Protein AF-A0A1G0GP10-F1 (afdb_monomer)

Solvent-accessible surface area (backbone atoms only — not comparable to full-atom values): 5083 Å² total; per-residue (Å²): 110,74,67,62,52,49,51,51,51,50,51,52,51,53,51,46,52,60,50,56,73,66,62,56,55,84,89,34,72,64,37,52,46,48,54,47,50,53,53,37,50,54,46,51,72,73,41,89,48,34,66,50,37,35,57,40,27,51,58,48,39,50,49,40,66,78,74,42,60,77,89,37,73,66,29,52,54,49,48,54,53,33,51,53,38,46,52,61,25,71,80,94

Mean predicted aligned error: 2.83 Å

Structure (mmCIF, N/CA/C/O backbone):
data_AF-A0A1G0GP10-F1
#
_entry.id   AF-A0A1G0GP10-F1
#
loop_
_atom_site.group_PDB
_atom_site.id
_atom_site.type_symbol
_atom_site.label_atom_id
_atom_site.label_alt_id
_atom_site.label_comp_id
_atom_site.label_asym_id
_atom_site.label_entity_id
_atom_site.label_seq_id
_atom_site.pdbx_PDB_ins_code
_atom_site.Cartn_x
_atom_site.Cartn_y
_atom_site.Cartn_z
_atom_site.occupancy
_atom_site.B_iso_or_equiv
_atom_site.auth_seq_id
_atom_site.auth_comp_id
_atom_site.auth_asym_id
_atom_site.auth_atom_id
_atom_site.pdbx_PDB_model_num
ATOM 1 N N . MET A 1 1 ? -16.433 2.410 10.805 1.00 60.53 1 MET A N 1
ATOM 2 C CA . MET A 1 1 ? -14.975 2.651 10.703 1.00 60.53 1 MET A CA 1
ATOM 3 C C . MET A 1 1 ? -14.076 1.502 11.202 1.00 60.53 1 MET A C 1
ATOM 5 O O . MET A 1 1 ? -13.237 1.098 10.407 1.00 60.53 1 MET A O 1
ATOM 9 N N . PRO A 1 2 ? -14.189 0.928 12.425 1.00 79.50 2 PRO A N 1
ATOM 10 C CA . PRO A 1 2 ? -13.174 -0.022 12.927 1.00 79.50 2 PRO A CA 1
ATOM 11 C C . PRO A 1 2 ? -12.974 -1.285 12.068 1.00 79.50 2 PRO A C 1
ATOM 13 O O . PRO A 1 2 ? -11.840 -1.665 11.796 1.00 79.50 2 PRO A O 1
ATOM 16 N N . ILE A 1 3 ? -14.064 -1.897 11.588 1.00 89.62 3 ILE A N 1
ATOM 17 C CA . ILE A 1 3 ? -14.013 -3.136 10.789 1.00 89.62 3 ILE A CA 1
ATOM 18 C C . ILE A 1 3 ? -13.381 -2.889 9.412 1.00 89.62 3 ILE A C 1
ATOM 20 O O . ILE A 1 3 ? -12.473 -3.611 9.013 1.00 89.62 3 ILE A O 1
ATOM 24 N N . GLU A 1 4 ? -13.819 -1.853 8.697 1.00 91.06 4 GLU A N 1
ATOM 25 C CA . GLU A 1 4 ? -13.300 -1.543 7.357 1.00 91.06 4 GLU A CA 1
ATOM 26 C C . GLU A 1 4 ? -11.834 -1.090 7.412 1.00 91.06 4 GLU A C 1
ATOM 28 O O . GLU A 1 4 ? -11.021 -1.503 6.586 1.00 91.06 4 GLU A O 1
ATOM 33 N N . LYS A 1 5 ? -11.460 -0.310 8.439 1.00 93.75 5 LYS A N 1
ATOM 34 C CA . LYS A 1 5 ? -10.063 0.052 8.714 1.00 93.75 5 LYS A CA 1
ATOM 35 C C . LYS A 1 5 ? -9.210 -1.199 8.948 1.00 93.75 5 LYS A C 1
ATOM 37 O O . LYS A 1 5 ? -8.120 -1.301 8.391 1.00 93.75 5 LYS A O 1
ATOM 42 N N . GLN A 1 6 ? -9.706 -2.164 9.725 1.00 95.94 6 GLN A N 1
ATOM 43 C CA . GLN A 1 6 ? -8.995 -3.422 9.955 1.00 95.94 6 GLN A CA 1
ATOM 44 C C . GLN A 1 6 ? -8.853 -4.248 8.669 1.00 95.94 6 GLN A C 1
ATOM 46 O O . GLN A 1 6 ? -7.794 -4.818 8.421 1.00 95.94 6 GLN A O 1
ATOM 51 N N . GLN A 1 7 ? -9.884 -4.287 7.820 1.00 95.62 7 GLN A N 1
ATOM 52 C CA . GLN A 1 7 ? -9.809 -4.953 6.516 1.00 95.62 7 GLN A CA 1
ATOM 53 C C . GLN A 1 7 ? -8.741 -4.323 5.617 1.00 95.62 7 GLN A C 1
ATOM 55 O O . GLN A 1 7 ? -7.956 -5.048 5.007 1.00 95.62 7 GLN A O 1
ATOM 60 N N . LEU A 1 8 ? -8.672 -2.991 5.569 1.00 96.62 8 LEU A N 1
ATOM 61 C CA . LEU A 1 8 ? -7.63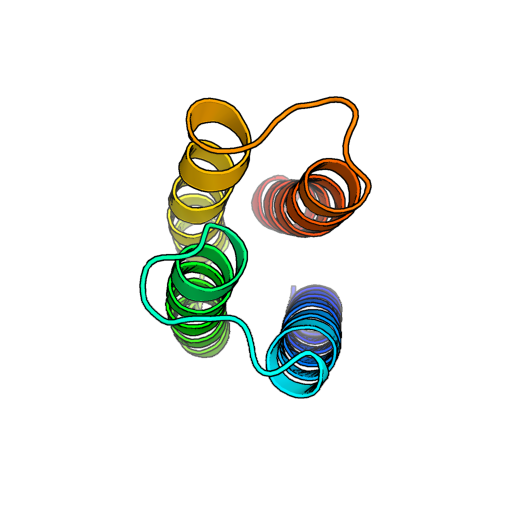7 -2.271 4.830 1.00 96.62 8 LEU A CA 1
ATOM 62 C C . LEU A 1 8 ? -6.234 -2.590 5.366 1.00 96.62 8 LEU A C 1
ATOM 64 O O . LEU A 1 8 ? -5.346 -2.914 4.581 1.00 96.62 8 LEU A O 1
ATOM 68 N N . ILE A 1 9 ? -6.045 -2.564 6.689 1.00 97.94 9 ILE A N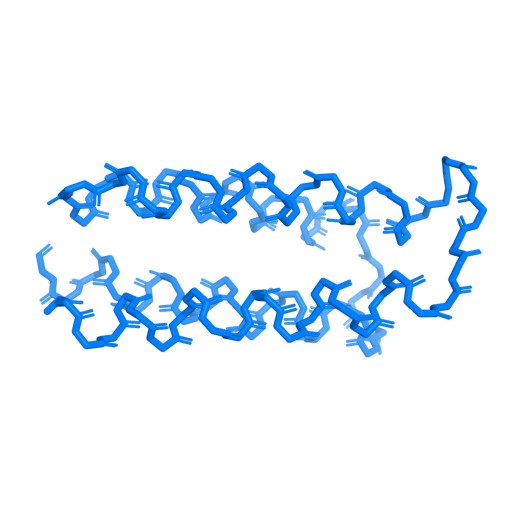 1
ATOM 69 C CA . ILE A 1 9 ? -4.779 -2.944 7.336 1.00 97.94 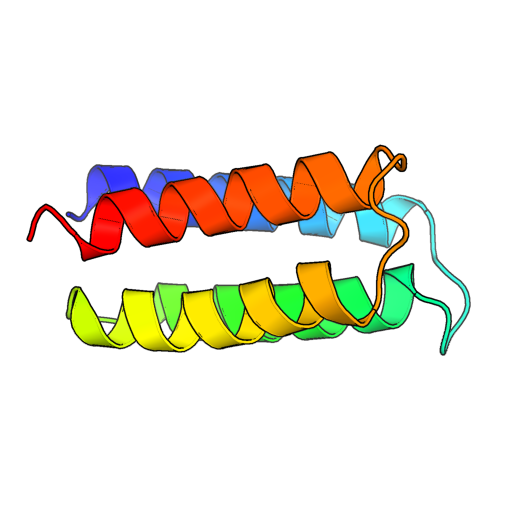9 ILE A CA 1
ATOM 70 C C . ILE A 1 9 ? -4.353 -4.354 6.909 1.00 97.94 9 ILE A C 1
ATOM 72 O O . ILE A 1 9 ? -3.210 -4.546 6.490 1.00 97.94 9 ILE A O 1
ATOM 76 N N . ASN A 1 10 ? -5.276 -5.318 6.939 1.00 97.94 10 ASN A N 1
ATOM 77 C CA . ASN A 1 10 ? -4.987 -6.696 6.547 1.00 97.94 10 ASN A CA 1
ATOM 78 C C . ASN A 1 10 ? -4.574 -6.794 5.068 1.00 97.94 10 ASN A C 1
ATOM 80 O O . ASN A 1 10 ? -3.630 -7.509 4.743 1.00 97.94 10 ASN A O 1
ATOM 84 N N . GLN A 1 11 ? -5.236 -6.061 4.164 1.00 98.06 11 GLN A N 1
ATOM 85 C CA . GLN A 1 11 ? -4.865 -6.058 2.743 1.00 98.06 11 GLN A CA 1
ATOM 86 C C . GLN A 1 11 ? -3.476 -5.456 2.500 1.00 98.06 11 GLN A C 1
ATOM 88 O O . GLN A 1 11 ? -2.699 -6.009 1.720 1.00 98.06 11 GLN A O 1
ATOM 93 N N . VAL A 1 12 ? -3.133 -4.369 3.198 1.00 98.38 12 VAL A N 1
ATOM 94 C CA . VAL A 1 12 ? -1.794 -3.761 3.124 1.00 98.38 12 VAL A CA 1
ATOM 95 C C . VAL A 1 12 ? -0.727 -4.734 3.629 1.00 98.38 12 VAL A C 1
ATOM 97 O O . VAL A 1 12 ? 0.320 -4.869 2.998 1.00 98.38 12 VAL A O 1
ATOM 100 N N . GLN A 1 13 ? -0.991 -5.445 4.729 1.00 98.50 13 GLN A N 1
ATOM 101 C CA . GLN A 1 13 ? -0.080 -6.460 5.266 1.00 98.50 13 GLN A CA 1
ATOM 102 C C . GLN A 1 13 ? 0.131 -7.619 4.287 1.00 98.50 13 GLN A C 1
ATOM 104 O O . GLN A 1 13 ? 1.274 -7.989 4.034 1.00 98.50 13 GLN A O 1
ATOM 109 N N . ILE A 1 14 ? -0.942 -8.150 3.692 1.00 98.19 14 ILE A N 1
ATOM 110 C CA . ILE A 1 14 ? -0.847 -9.219 2.685 1.00 98.19 14 ILE A CA 1
ATOM 111 C C . ILE A 1 14 ? 0.026 -8.767 1.511 1.00 98.19 14 ILE A C 1
ATOM 113 O O . ILE A 1 14 ? 0.952 -9.480 1.127 1.00 98.19 14 ILE A O 1
ATOM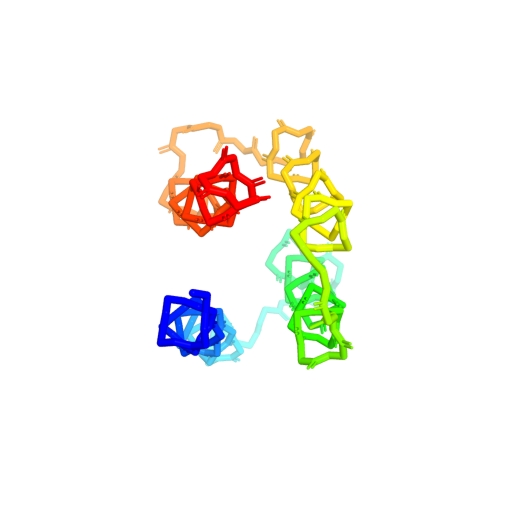 117 N N . PHE A 1 15 ? -0.208 -7.562 0.989 1.00 98.00 15 PHE A N 1
ATOM 118 C CA . PHE A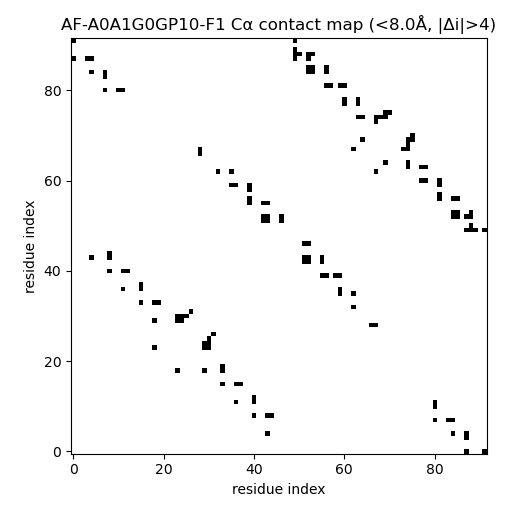 1 15 ? 0.558 -7.057 -0.147 1.00 98.00 15 PHE A CA 1
ATOM 119 C C . PHE A 1 15 ? 2.035 -6.810 0.199 1.00 98.00 15 PHE A C 1
ATOM 121 O O . PHE A 1 15 ? 2.923 -7.134 -0.587 1.00 98.00 15 PHE A O 1
ATOM 128 N N . LEU A 1 16 ? 2.321 -6.303 1.403 1.00 98.12 16 LEU A N 1
ATOM 129 C CA . LEU A 1 16 ? 3.691 -6.172 1.907 1.00 98.12 16 LEU A CA 1
ATOM 130 C C . LEU A 1 16 ? 4.414 -7.521 1.956 1.00 98.12 16 LEU A C 1
ATOM 132 O O . LEU A 1 16 ? 5.564 -7.605 1.529 1.00 98.12 16 LEU A O 1
ATOM 136 N N . GLU A 1 17 ? 3.759 -8.565 2.460 1.00 97.94 17 GLU A N 1
ATOM 137 C CA . GLU A 1 17 ? 4.345 -9.906 2.529 1.00 97.94 17 GLU A CA 1
ATOM 138 C C . GLU A 1 17 ? 4.586 -10.500 1.135 1.00 97.94 17 GLU A C 1
ATOM 140 O O . GLU A 1 17 ? 5.639 -11.089 0.888 1.00 97.94 17 GLU A O 1
ATOM 145 N N . GLU A 1 18 ? 3.661 -10.305 0.193 1.00 97.44 18 GLU A N 1
ATOM 146 C CA . GLU A 1 18 ? 3.838 -10.709 -1.208 1.00 97.44 18 GLU A CA 1
ATOM 147 C C . GLU A 1 18 ? 5.050 -10.029 -1.859 1.00 97.44 18 GLU A C 1
ATOM 149 O O . GLU A 1 18 ? 5.828 -10.692 -2.549 1.00 97.44 18 GLU A O 1
ATOM 154 N N . LEU A 1 19 ? 5.244 -8.728 -1.625 1.00 96.94 19 LEU A N 1
ATOM 155 C CA . LEU A 1 19 ? 6.377 -7.978 -2.173 1.00 96.94 19 LEU A CA 1
ATOM 156 C C . LEU A 1 19 ? 7.700 -8.380 -1.522 1.00 96.94 19 LEU A C 1
ATOM 158 O O . LEU A 1 19 ? 8.677 -8.623 -2.227 1.00 96.94 19 LEU A O 1
ATOM 162 N N . LYS A 1 20 ? 7.741 -8.510 -0.192 1.00 96.00 20 LYS A N 1
ATOM 163 C CA . LYS A 1 20 ? 8.958 -8.908 0.537 1.00 96.00 20 LYS A CA 1
ATOM 164 C C . LYS A 1 20 ? 9.442 -10.301 0.142 1.00 96.00 20 LYS A C 1
ATOM 166 O O . LYS A 1 20 ? 10.647 -10.506 0.034 1.00 96.00 20 LYS A O 1
ATOM 171 N N . LYS A 1 21 ? 8.530 -11.241 -0.134 1.00 97.06 21 LYS A N 1
ATOM 172 C CA . LYS A 1 21 ? 8.873 -12.597 -0.606 1.00 97.06 21 LYS A CA 1
ATOM 173 C C . LYS A 1 21 ? 9.625 -12.610 -1.933 1.00 97.06 21 LYS A C 1
ATOM 175 O O . LYS A 1 21 ? 10.375 -13.546 -2.184 1.00 97.06 21 LYS A O 1
ATOM 180 N N . LYS A 1 22 ? 9.444 -11.585 -2.770 1.00 94.75 22 LYS A N 1
ATOM 181 C CA . LYS A 1 22 ? 10.190 -11.438 -4.026 1.00 94.75 22 LYS A CA 1
ATOM 182 C C . LYS A 1 22 ? 11.626 -10.955 -3.813 1.00 94.75 22 LYS A C 1
ATOM 184 O O . LYS A 1 22 ? 12.382 -10.947 -4.773 1.00 94.75 22 LYS A O 1
ATOM 189 N N . ASN A 1 23 ? 11.983 -10.567 -2.583 1.00 94.19 23 ASN A N 1
ATOM 190 C CA . ASN A 1 23 ? 13.283 -10.012 -2.212 1.00 94.19 23 ASN A CA 1
ATOM 191 C C . ASN A 1 23 ? 13.776 -8.958 -3.223 1.00 94.19 23 ASN A C 1
ATOM 193 O O . ASN A 1 23 ? 14.808 -9.161 -3.865 1.00 94.19 23 ASN A O 1
ATOM 197 N N . PRO A 1 24 ? 13.002 -7.875 -3.432 1.00 95.75 24 PRO A N 1
ATOM 198 C CA . PRO A 1 24 ? 13.292 -6.922 -4.488 1.00 95.75 24 PRO A CA 1
ATOM 199 C C . PRO A 1 24 ? 14.635 -6.235 -4.253 1.00 95.75 24 PRO A C 1
ATOM 201 O O . PRO A 1 24 ? 15.005 -5.932 -3.114 1.00 95.75 24 PRO A O 1
ATOM 204 N N . GLU A 1 25 ? 15.342 -5.955 -5.346 1.00 97.12 25 GLU A N 1
ATOM 205 C CA . GLU A 1 25 ? 16.607 -5.231 -5.296 1.00 97.12 25 GLU A CA 1
ATOM 206 C C . GLU A 1 25 ? 16.413 -3.864 -4.640 1.00 97.12 25 GLU A C 1
ATOM 208 O O . GLU A 1 25 ? 15.385 -3.201 -4.810 1.00 97.12 25 GLU A O 1
ATOM 213 N N . LYS A 1 26 ? 17.409 -3.432 -3.867 1.00 96.38 26 LYS A N 1
ATOM 214 C CA . LYS A 1 26 ? 17.394 -2.104 -3.258 1.00 96.38 26 LYS A CA 1
ATOM 215 C C . LYS A 1 26 ? 17.244 -1.046 -4.358 1.00 96.38 26 LYS A C 1
ATOM 217 O O . LYS A 1 26 ? 17.845 -1.181 -5.412 1.00 96.38 26 LYS A O 1
ATOM 222 N N . GLU A 1 27 ? 16.448 -0.010 -4.089 1.00 95.56 27 GLU A N 1
ATOM 223 C CA . GLU A 1 27 ? 16.158 1.086 -5.037 1.00 95.56 27 GLU A CA 1
ATOM 224 C C . GLU A 1 27 ? 15.348 0.673 -6.285 1.00 95.56 27 GLU A C 1
ATOM 226 O O . GLU A 1 27 ? 15.068 1.510 -7.139 1.00 95.56 27 GLU A O 1
ATOM 231 N N . SER A 1 28 ? 14.860 -0.570 -6.364 1.00 96.88 28 SER A N 1
ATOM 232 C CA . SER A 1 28 ? 13.801 -0.935 -7.316 1.00 96.88 28 SER A CA 1
ATOM 233 C C . SER A 1 28 ? 12.461 -0.273 -6.971 1.00 96.88 28 SER A C 1
ATOM 235 O O . SER A 1 28 ? 12.221 0.163 -5.836 1.00 96.88 28 SER A O 1
ATOM 237 N N . LEU A 1 29 ? 11.540 -0.250 -7.940 1.00 96.38 29 LEU A N 1
ATOM 238 C CA . LEU A 1 29 ? 10.175 0.237 -7.737 1.00 96.38 29 LEU A CA 1
ATOM 239 C C . LEU A 1 29 ? 9.476 -0.506 -6.588 1.00 96.38 29 LEU A C 1
ATOM 241 O O . LEU A 1 29 ? 8.865 0.124 -5.724 1.00 96.38 29 LEU A O 1
ATOM 245 N N . GLU A 1 30 ? 9.602 -1.832 -6.533 1.00 97.06 30 GLU A N 1
ATOM 246 C CA . GLU A 1 30 ? 9.050 -2.669 -5.469 1.00 97.06 30 GLU A CA 1
ATOM 247 C C . GLU A 1 30 ? 9.662 -2.344 -4.104 1.00 97.06 30 GLU A C 1
ATOM 249 O O . GLU A 1 30 ? 8.943 -2.323 -3.103 1.00 97.06 30 GLU A O 1
ATOM 254 N N . TRP A 1 31 ? 10.960 -2.040 -4.043 1.00 97.81 31 TRP A N 1
ATOM 255 C CA . TRP A 1 31 ? 11.611 -1.616 -2.803 1.00 97.81 31 TRP A CA 1
ATOM 256 C C . TRP A 1 31 ? 11.048 -0.283 -2.294 1.00 97.81 31 TRP A C 1
ATOM 258 O O . TRP A 1 31 ? 10.693 -0.156 -1.116 1.00 97.81 31 TRP A O 1
ATOM 268 N N . TYR A 1 32 ? 10.885 0.704 -3.179 1.00 97.75 32 TYR A N 1
ATOM 269 C CA . TYR A 1 32 ? 10.235 1.969 -2.827 1.00 97.75 32 TYR A CA 1
ATOM 270 C C . TYR A 1 32 ? 8.765 1.780 -2.448 1.00 97.75 32 TYR A C 1
ATOM 272 O O . TYR A 1 32 ? 8.287 2.415 -1.503 1.00 97.75 32 TYR A O 1
ATOM 280 N N . LEU A 1 33 ? 8.049 0.884 -3.127 1.00 97.69 33 LEU A N 1
ATOM 281 C CA . LEU A 1 33 ? 6.667 0.559 -2.796 1.00 97.69 33 LEU A CA 1
ATOM 282 C C . LEU A 1 33 ? 6.552 -0.064 -1.404 1.00 97.69 33 LEU A C 1
ATOM 284 O O . LEU A 1 33 ? 5.717 0.379 -0.620 1.00 97.69 33 LEU A O 1
ATOM 288 N N . ILE A 1 34 ? 7.413 -1.023 -1.051 1.00 98.31 34 ILE A N 1
ATOM 289 C CA . ILE A 1 34 ? 7.462 -1.600 0.302 1.00 98.31 34 ILE A CA 1
ATOM 290 C C . ILE A 1 34 ? 7.628 -0.490 1.346 1.00 98.31 34 ILE A C 1
ATOM 292 O O . ILE A 1 34 ? 6.916 -0.468 2.352 1.00 98.31 34 ILE A O 1
ATOM 296 N N . ASN A 1 35 ? 8.519 0.473 1.105 1.00 98.12 35 ASN A N 1
ATOM 297 C CA . ASN A 1 35 ? 8.727 1.594 2.022 1.00 98.12 35 ASN A CA 1
ATOM 298 C C . ASN A 1 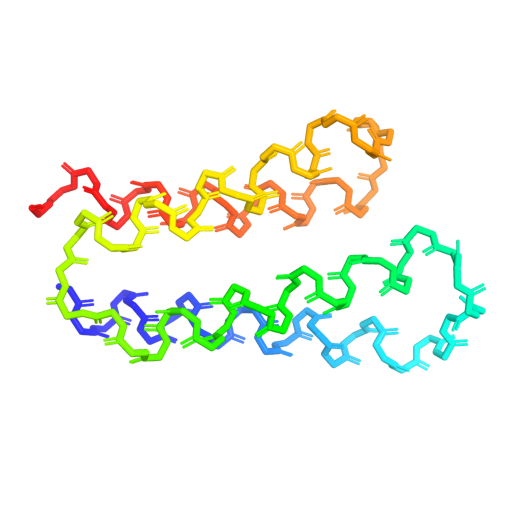35 ? 7.487 2.489 2.155 1.00 98.12 35 ASN A C 1
ATOM 300 O O . ASN A 1 35 ? 7.132 2.884 3.269 1.00 98.12 35 ASN A O 1
ATOM 304 N N . ASN A 1 36 ? 6.807 2.797 1.049 1.00 98.38 36 ASN A N 1
ATOM 305 C CA . ASN A 1 36 ? 5.571 3.582 1.071 1.00 98.38 36 ASN A CA 1
ATOM 306 C C . ASN A 1 36 ? 4.419 2.831 1.753 1.00 98.38 36 ASN A C 1
ATOM 308 O O . ASN A 1 36 ? 3.711 3.421 2.568 1.00 98.38 36 ASN A O 1
ATOM 312 N N . LEU A 1 37 ? 4.279 1.526 1.515 1.00 98.44 37 LEU A N 1
ATOM 313 C CA . LEU A 1 37 ? 3.282 0.679 2.173 1.00 98.44 37 LEU A CA 1
ATOM 314 C C . LEU A 1 37 ? 3.544 0.534 3.677 1.00 98.44 37 LEU A C 1
ATOM 316 O O . LEU A 1 37 ? 2.597 0.584 4.454 1.00 98.44 37 LEU A O 1
ATOM 320 N N . ASN A 1 38 ? 4.800 0.422 4.120 1.00 98.50 38 ASN A N 1
ATOM 321 C CA . ASN A 1 38 ? 5.136 0.395 5.551 1.00 98.50 38 ASN A CA 1
ATOM 322 C C . ASN A 1 38 ? 4.769 1.717 6.250 1.00 98.50 38 ASN A C 1
ATOM 324 O O . ASN A 1 38 ? 4.215 1.710 7.355 1.00 98.50 38 ASN A O 1
ATOM 328 N N . LYS A 1 39 ? 5.045 2.859 5.601 1.00 98.44 39 LYS A N 1
ATOM 329 C CA . LYS A 1 39 ? 4.638 4.184 6.102 1.00 98.44 39 LYS A CA 1
ATOM 330 C C . LYS A 1 39 ? 3.117 4.287 6.172 1.00 98.44 39 LYS A C 1
ATOM 332 O O . LYS A 1 39 ? 2.583 4.688 7.203 1.00 98.44 39 LYS A O 1
ATOM 337 N N . TYR A 1 40 ? 2.434 3.867 5.110 1.00 98.50 40 TYR A N 1
ATOM 338 C CA . TYR A 1 40 ? 0.979 3.855 5.042 1.00 98.50 40 TYR A CA 1
ATOM 339 C C . TYR A 1 40 ? 0.360 2.968 6.128 1.00 98.50 40 TYR A C 1
ATOM 341 O O . TYR A 1 40 ? -0.508 3.431 6.859 1.00 98.50 40 TYR A O 1
ATOM 349 N N . LEU A 1 41 ? 0.859 1.743 6.314 1.00 98.50 41 LEU A N 1
ATOM 350 C CA . LEU A 1 41 ? 0.415 0.821 7.361 1.00 98.50 41 LEU A CA 1
ATOM 351 C C . LEU A 1 41 ? 0.560 1.435 8.757 1.00 98.50 41 LEU A C 1
ATOM 353 O O . LEU A 1 41 ? -0.380 1.395 9.548 1.00 98.50 41 LEU A O 1
ATOM 357 N N . THR A 1 42 ? 1.713 2.044 9.041 1.00 98.38 42 THR A N 1
ATOM 358 C CA . THR A 1 42 ? 1.947 2.744 10.311 1.00 98.38 42 THR A CA 1
ATOM 359 C C . THR A 1 42 ? 0.925 3.860 10.515 1.00 98.38 42 THR A C 1
ATOM 361 O O . THR A 1 42 ? 0.298 3.926 11.570 1.00 98.38 42 THR A O 1
ATOM 364 N N . SER A 1 43 ? 0.709 4.702 9.497 1.00 97.62 43 SER A N 1
ATOM 365 C CA . SER A 1 43 ? -0.286 5.777 9.542 1.00 97.62 43 SER A CA 1
ATOM 366 C C . SER A 1 43 ? -1.708 5.252 9.741 1.00 97.62 43 SER A C 1
ATOM 368 O O . SER A 1 43 ? -2.454 5.820 10.533 1.00 97.62 43 SER A O 1
ATOM 370 N N . LEU A 1 44 ? -2.079 4.153 9.080 1.00 96.88 44 LEU A N 1
ATOM 371 C CA . LEU A 1 44 ? -3.379 3.522 9.277 1.00 96.88 44 LEU A CA 1
ATOM 372 C C . LEU A 1 44 ? -3.541 3.048 10.715 1.00 96.88 44 LEU A C 1
ATOM 374 O O . LEU A 1 44 ? -4.558 3.354 11.319 1.00 96.88 44 LEU A O 1
ATOM 378 N N . ILE A 1 45 ? -2.565 2.350 11.296 1.00 96.56 45 ILE A N 1
ATOM 379 C CA . ILE A 1 45 ? -2.664 1.846 12.674 1.00 96.56 45 ILE A CA 1
ATOM 380 C C . ILE A 1 45 ? -2.966 2.991 13.652 1.00 96.56 45 ILE A C 1
ATOM 382 O O . ILE A 1 45 ? -3.920 2.880 14.424 1.00 96.56 45 ILE A O 1
ATOM 386 N N . ILE A 1 46 ? -2.240 4.108 13.551 1.00 96.25 46 ILE A N 1
ATOM 387 C CA . ILE A 1 46 ? -2.375 5.249 14.473 1.00 96.25 46 ILE A CA 1
ATOM 388 C C . ILE A 1 46 ? -3.582 6.157 14.195 1.00 96.25 46 ILE A C 1
ATOM 390 O O . ILE A 1 46 ? -4.004 6.872 15.098 1.00 96.25 46 ILE A O 1
ATOM 394 N N . ALA A 1 47 ? -4.125 6.161 12.973 1.00 94.94 47 ALA A N 1
ATOM 395 C CA . ALA A 1 47 ? -5.195 7.079 12.587 1.00 94.94 47 ALA A CA 1
ATOM 396 C C . ALA A 1 47 ? -6.474 6.838 13.402 1.00 94.94 47 ALA A C 1
ATOM 398 O O . ALA A 1 47 ? -6.996 5.720 13.437 1.00 94.94 47 ALA A O 1
ATOM 399 N N . ASN A 1 48 ? -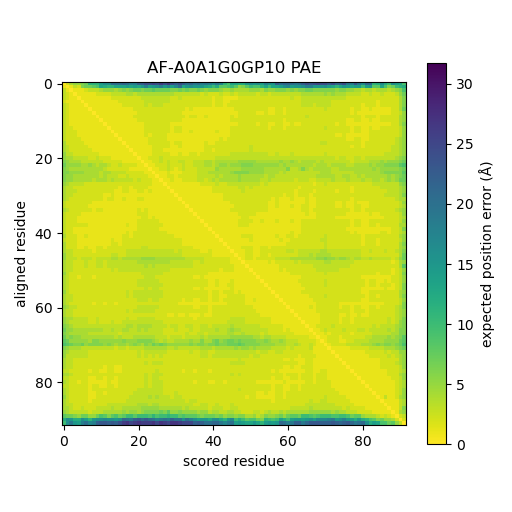7.022 7.887 14.005 1.00 92.88 48 ASN A N 1
ATOM 400 C CA . ASN A 1 48 ? -8.259 7.841 14.790 1.00 92.88 48 ASN A CA 1
ATOM 401 C C . ASN A 1 48 ? -9.435 8.513 14.072 1.00 92.88 48 ASN A C 1
ATOM 403 O O . ASN A 1 48 ? -10.582 8.368 14.494 1.00 92.88 48 ASN A O 1
ATOM 407 N N . THR A 1 49 ? -9.164 9.218 12.975 1.00 92.50 49 THR A N 1
ATOM 408 C CA . THR A 1 49 ? -10.155 9.960 12.193 1.00 92.50 49 THR A CA 1
ATOM 409 C C . THR A 1 49 ? -10.123 9.575 10.714 1.00 92.50 49 THR A C 1
ATOM 411 O O . THR A 1 49 ? -9.102 9.128 10.181 1.00 92.50 49 THR A O 1
ATOM 414 N N . SER A 1 50 ? -11.239 9.794 10.015 1.00 93.00 50 SER A N 1
ATOM 415 C CA . SER A 1 50 ? -11.331 9.614 8.561 1.00 93.00 50 SER A CA 1
ATOM 416 C C . SER A 1 50 ? -10.377 10.540 7.802 1.00 93.00 50 SER A C 1
ATOM 418 O O . SER A 1 50 ? -9.788 10.130 6.800 1.00 93.00 50 SER A O 1
ATOM 420 N N . GLN A 1 51 ? -10.150 11.752 8.315 1.00 94.44 51 GLN A N 1
ATOM 421 C CA . GLN A 1 51 ? -9.219 12.715 7.731 1.00 94.44 51 GLN A CA 1
ATOM 422 C C . GLN A 1 51 ? -7.760 12.234 7.789 1.00 94.44 51 GLN A C 1
ATOM 424 O O . GLN A 1 51 ? -7.031 12.383 6.810 1.00 94.44 51 GLN A O 1
ATOM 429 N N . GLU A 1 52 ? -7.319 11.615 8.885 1.00 95.56 52 GLU A N 1
ATOM 430 C CA . GLU A 1 52 ? -5.967 11.037 8.967 1.00 95.56 52 GLU A CA 1
ATOM 431 C C . GLU A 1 52 ? -5.788 9.869 7.989 1.00 95.56 52 GLU A C 1
ATOM 433 O O . GLU A 1 52 ? -4.749 9.768 7.331 1.00 95.56 52 GLU A O 1
ATOM 438 N N . ILE A 1 53 ? -6.820 9.029 7.834 1.00 95.69 53 ILE A N 1
ATOM 439 C CA . ILE A 1 53 ? -6.834 7.958 6.826 1.00 95.69 53 ILE A CA 1
ATOM 440 C C . ILE A 1 53 ? -6.726 8.561 5.422 1.00 95.69 53 ILE A C 1
ATOM 442 O O . ILE A 1 53 ? -5.912 8.093 4.626 1.00 95.69 53 ILE A O 1
ATOM 446 N N . LYS A 1 54 ? -7.484 9.625 5.125 1.00 96.06 54 LYS A N 1
ATOM 447 C CA . LYS A 1 54 ? -7.431 10.332 3.838 1.00 96.06 54 LYS A CA 1
ATOM 448 C C . LYS A 1 54 ? -6.023 10.836 3.525 1.00 96.06 54 LYS A C 1
ATOM 450 O O . LYS A 1 54 ? -5.501 10.534 2.458 1.00 96.06 54 LYS A O 1
ATOM 455 N N . ILE A 1 55 ? -5.386 11.530 4.470 1.00 96.06 55 ILE A N 1
ATOM 456 C CA . ILE A 1 55 ? -4.028 12.078 4.306 1.00 96.06 55 ILE A CA 1
ATOM 457 C C . ILE A 1 55 ? -3.007 10.958 4.066 1.00 96.06 55 ILE A C 1
ATOM 459 O O . ILE A 1 55 ? -2.137 11.074 3.200 1.00 96.06 55 ILE A O 1
ATOM 463 N N . ALA A 1 56 ? -3.091 9.863 4.827 1.00 96.75 56 ALA A N 1
ATOM 464 C CA . ALA A 1 56 ? -2.220 8.707 4.627 1.00 96.75 56 ALA A CA 1
ATOM 465 C C . ALA A 1 56 ? -2.418 8.100 3.229 1.00 96.75 56 ALA A C 1
ATOM 467 O O . ALA A 1 56 ? -1.454 7.735 2.554 1.00 96.75 56 ALA A O 1
ATOM 468 N N . ASN A 1 57 ? -3.671 8.030 2.789 1.00 96.81 57 ASN A N 1
ATOM 469 C CA . ASN A 1 57 ? -4.057 7.437 1.523 1.00 96.81 57 ASN A CA 1
ATOM 470 C C . ASN A 1 57 ? -3.634 8.272 0.311 1.00 96.81 57 ASN A C 1
ATOM 472 O O . ASN A 1 57 ? -3.178 7.710 -0.678 1.00 96.81 57 ASN A O 1
ATOM 476 N N . GLU A 1 58 ? -3.735 9.599 0.395 1.00 96.25 58 GLU A N 1
ATOM 477 C CA . GLU A 1 58 ? -3.261 10.523 -0.644 1.00 96.25 58 GLU A CA 1
ATOM 478 C C . GLU A 1 58 ? -1.758 10.358 -0.894 1.00 96.25 58 GLU A C 1
ATOM 480 O O . GLU A 1 58 ? -1.331 10.305 -2.044 1.00 96.25 58 GLU A O 1
ATOM 485 N N . LYS A 1 59 ? -0.954 10.183 0.163 1.00 96.25 59 LYS A N 1
ATOM 486 C CA . LYS A 1 59 ? 0.496 9.956 0.033 1.00 96.25 59 LYS A CA 1
ATOM 487 C C . LYS A 1 59 ? 0.827 8.671 -0.724 1.00 96.25 59 LYS A C 1
ATOM 489 O O . LYS A 1 59 ? 1.679 8.697 -1.608 1.00 96.25 59 LYS A O 1
ATOM 494 N N . LEU A 1 60 ? 0.162 7.560 -0.394 1.00 97.94 60 LEU A N 1
ATOM 495 C CA . LEU A 1 60 ? 0.347 6.304 -1.128 1.00 97.94 60 LEU A CA 1
ATOM 496 C C . LEU A 1 60 ? -0.191 6.420 -2.563 1.00 97.94 60 LEU A C 1
ATOM 498 O O . LEU A 1 60 ? 0.460 5.958 -3.493 1.00 97.94 60 LEU A O 1
ATOM 502 N N . GLY A 1 61 ? -1.345 7.066 -2.740 1.00 96.88 61 GLY A N 1
ATOM 503 C CA . GLY A 1 61 ? -1.977 7.288 -4.041 1.00 96.88 61 GLY A CA 1
ATOM 504 C C . GLY A 1 61 ? -1.092 8.059 -5.014 1.00 96.88 61 GLY A C 1
ATOM 505 O O . GLY A 1 61 ? -0.921 7.603 -6.140 1.00 96.88 61 GLY A O 1
ATOM 506 N N . MET A 1 62 ? -0.477 9.161 -4.569 1.00 96.44 62 MET A N 1
ATOM 507 C CA . MET A 1 62 ? 0.487 9.918 -5.380 1.00 96.44 62 MET A CA 1
ATOM 508 C C . MET A 1 62 ? 1.647 9.029 -5.831 1.00 96.44 62 MET A C 1
ATOM 510 O O . MET A 1 62 ? 1.956 8.987 -7.012 1.00 96.44 62 MET A O 1
ATOM 514 N N . PHE A 1 63 ? 2.221 8.223 -4.931 1.00 96.31 63 PHE A N 1
ATOM 515 C CA . PHE A 1 63 ? 3.277 7.286 -5.321 1.00 96.31 63 PHE A CA 1
ATOM 516 C C . PHE A 1 63 ? 2.804 6.262 -6.368 1.00 96.31 63 PHE A C 1
ATOM 518 O O . PHE A 1 63 ? 3.521 6.017 -7.335 1.00 96.31 63 PHE A O 1
ATOM 525 N N . CYS A 1 64 ? 1.610 5.673 -6.210 1.00 95.50 64 CYS A N 1
ATOM 526 C CA . CYS A 1 64 ? 1.090 4.733 -7.208 1.00 95.50 64 CYS A CA 1
ATOM 527 C C . CYS A 1 64 ? 0.942 5.411 -8.586 1.00 95.50 64 CYS A C 1
ATOM 529 O O . CYS A 1 64 ? 1.299 4.812 -9.592 1.00 95.50 64 CYS A O 1
ATOM 531 N N . ILE A 1 65 ? 0.406 6.636 -8.636 1.00 95.56 65 ILE A N 1
ATOM 532 C CA . ILE A 1 65 ? 0.087 7.349 -9.885 1.00 95.56 65 ILE A CA 1
ATOM 533 C C . ILE A 1 65 ? 1.342 7.882 -10.576 1.00 95.56 65 ILE A C 1
ATOM 535 O O . ILE A 1 65 ? 1.475 7.730 -11.790 1.00 95.56 65 ILE A O 1
ATOM 539 N N . ASP A 1 66 ? 2.251 8.478 -9.807 1.00 95.38 66 ASP A N 1
ATOM 540 C CA . ASP A 1 66 ? 3.384 9.228 -10.347 1.00 95.38 66 ASP A CA 1
ATOM 541 C C . ASP A 1 66 ? 4.597 8.336 -10.644 1.00 95.38 66 ASP A C 1
ATOM 543 O O . ASP A 1 66 ? 5.452 8.710 -11.443 1.00 95.38 66 ASP A O 1
ATOM 547 N N . CYS A 1 67 ? 4.718 7.179 -9.980 1.00 94.88 67 CYS A N 1
ATOM 548 C CA . CYS A 1 67 ? 5.932 6.354 -10.035 1.00 94.88 67 CYS A CA 1
ATOM 549 C C . CYS A 1 67 ? 5.754 4.980 -10.694 1.00 94.88 67 CYS A C 1
ATOM 551 O O . CYS A 1 67 ? 6.756 4.300 -10.912 1.00 94.88 67 CYS A O 1
ATOM 553 N N . MET A 1 68 ? 4.528 4.533 -10.982 1.00 95.56 68 MET A N 1
ATOM 554 C CA . MET A 1 68 ? 4.283 3.202 -11.555 1.00 95.56 68 MET A CA 1
ATOM 555 C C . MET A 1 68 ? 3.721 3.279 -12.971 1.00 95.56 68 MET A C 1
ATOM 557 O O . MET A 1 68 ? 2.987 4.200 -13.312 1.00 95.56 68 MET A O 1
ATOM 561 N N . ASP A 1 69 ? 3.996 2.245 -13.763 1.00 93.81 69 ASP A N 1
ATOM 562 C CA . ASP A 1 69 ? 3.326 2.021 -15.043 1.00 93.81 69 ASP A CA 1
ATOM 563 C C . ASP A 1 69 ? 1.895 1.496 -14.811 1.00 93.81 69 ASP A C 1
ATOM 565 O O . ASP A 1 69 ? 1.682 0.502 -14.103 1.00 93.81 69 ASP A O 1
ATOM 569 N N . TRP A 1 70 ? 0.920 2.188 -15.405 1.00 92.06 70 TRP A N 1
ATOM 570 C CA . TRP A 1 70 ? -0.515 2.021 -15.170 1.00 92.06 70 TRP A CA 1
ATOM 5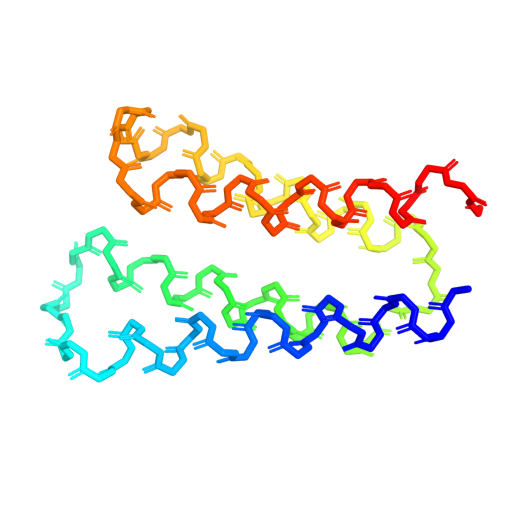71 C C . TRP A 1 70 ? -1.056 0.670 -15.650 1.00 92.06 70 TRP A C 1
ATOM 573 O O . TRP A 1 70 ? -2.051 0.173 -15.112 1.00 92.06 70 TRP A O 1
ATOM 583 N N . ASP A 1 71 ? -0.387 0.024 -16.605 1.00 93.44 71 ASP A N 1
ATOM 584 C CA . ASP A 1 71 ? -0.834 -1.267 -17.135 1.00 93.44 71 ASP A CA 1
ATOM 585 C C . ASP A 1 71 ? -0.324 -2.467 -16.324 1.00 93.44 71 ASP A C 1
ATOM 587 O O . ASP A 1 71 ? -0.734 -3.616 -16.546 1.00 93.44 71 ASP A O 1
ATOM 591 N N . THR A 1 72 ? 0.502 -2.214 -15.307 1.00 94.25 72 THR A N 1
ATOM 592 C CA . THR A 1 72 ? 1.125 -3.272 -14.512 1.00 94.25 72 THR A CA 1
ATOM 593 C C . THR A 1 72 ? 0.196 -3.846 -13.432 1.00 94.25 72 THR A C 1
ATOM 595 O O . THR A 1 72 ? -0.620 -3.135 -12.835 1.00 94.25 72 THR A O 1
ATOM 598 N N . PRO A 1 73 ? 0.347 -5.141 -13.08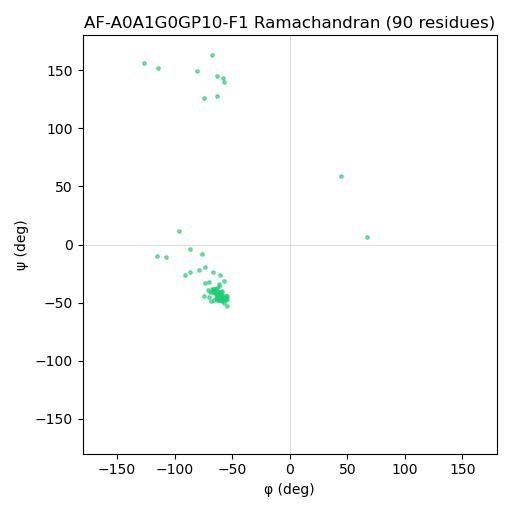5 1.00 94.81 73 PRO A N 1
ATOM 599 C CA . PRO A 1 73 ? -0.325 -5.725 -11.922 1.00 94.81 73 PRO A CA 1
ATOM 600 C C . PRO A 1 73 ? 0.002 -4.996 -10.612 1.00 94.81 73 PRO A C 1
ATOM 602 O O . PRO A 1 73 ? -0.835 -4.930 -9.714 1.00 94.81 73 PRO A O 1
ATOM 605 N N . LEU A 1 74 ? 1.211 -4.432 -10.510 1.00 94.62 74 LEU A N 1
ATOM 606 C CA . LEU A 1 74 ? 1.669 -3.704 -9.332 1.00 94.62 74 LEU A CA 1
ATOM 607 C C . LEU A 1 74 ? 0.857 -2.423 -9.114 1.00 94.62 74 LEU A C 1
ATOM 609 O O . LEU A 1 74 ? 0.356 -2.197 -8.011 1.00 94.62 74 LEU A O 1
ATOM 613 N N . PHE A 1 75 ? 0.661 -1.636 -10.176 1.00 96.44 75 PHE A N 1
ATOM 614 C CA . PHE A 1 75 ? -0.183 -0.445 -10.144 1.00 96.44 75 PHE A CA 1
ATOM 615 C C . PHE A 1 75 ? -1.633 -0.780 -9.801 1.00 96.44 75 PHE A C 1
ATOM 617 O O . PHE A 1 75 ? -2.216 -0.159 -8.910 1.00 96.44 75 PHE A O 1
ATOM 624 N N . LYS A 1 76 ? -2.209 -1.801 -10.448 1.00 96.44 76 LYS A N 1
ATOM 625 C CA . LYS A 1 76 ? -3.586 -2.251 -10.176 1.00 96.44 76 LYS A CA 1
ATOM 626 C C . LYS A 1 76 ? -3.768 -2.613 -8.703 1.00 96.44 76 LYS A C 1
ATOM 628 O O . LYS A 1 76 ? -4.707 -2.159 -8.059 1.00 96.44 76 LYS A O 1
ATOM 633 N N . ARG A 1 77 ? -2.808 -3.336 -8.124 1.00 96.69 77 ARG A N 1
ATOM 634 C CA . ARG A 1 77 ? -2.860 -3.707 -6.707 1.00 96.69 77 ARG A CA 1
ATOM 635 C C . ARG A 1 77 ? -2.678 -2.513 -5.763 1.00 96.69 77 ARG A C 1
ATOM 637 O O . ARG A 1 77 ? -3.387 -2.405 -4.765 1.00 96.69 77 ARG A O 1
ATOM 644 N N . CYS A 1 78 ? -1.762 -1.597 -6.084 1.00 96.75 78 CYS A N 1
ATOM 645 C CA . CYS A 1 78 ? -1.546 -0.361 -5.322 1.00 96.75 78 CYS A CA 1
ATOM 646 C C . CYS A 1 78 ? -2.811 0.514 -5.314 1.00 96.75 78 CYS A C 1
ATOM 648 O O . CYS A 1 78 ? -3.225 1.015 -4.269 1.00 96.75 78 CYS A O 1
ATOM 650 N N . THR A 1 79 ? -3.468 0.639 -6.468 1.00 95.94 79 THR A N 1
ATOM 651 C CA . THR A 1 79 ? -4.690 1.437 -6.632 1.00 95.94 79 THR A CA 1
ATOM 652 C C . THR A 1 79 ? -5.925 0.797 -6.003 1.00 95.94 79 THR A C 1
ATOM 654 O O . THR A 1 79 ? -6.761 1.514 -5.459 1.00 95.94 79 THR A O 1
ATOM 657 N N . GLU A 1 80 ? -6.046 -0.532 -5.979 1.00 96.19 80 GLU A N 1
ATOM 658 C CA . GLU A 1 80 ? -7.090 -1.225 -5.203 1.00 96.19 80 GLU A CA 1
ATOM 659 C C . GLU A 1 80 ? -7.036 -0.849 -3.714 1.00 96.19 80 GLU A C 1
ATOM 661 O O . GLU A 1 80 ? -8.057 -0.486 -3.120 1.00 96.19 80 GLU A O 1
ATOM 666 N N . ILE A 1 81 ? -5.836 -0.870 -3.125 1.00 97.50 81 ILE A N 1
ATOM 667 C CA . ILE A 1 81 ? -5.613 -0.494 -1.723 1.00 97.50 81 ILE A CA 1
ATOM 668 C C . ILE A 1 81 ? -5.974 0.974 -1.489 1.00 97.50 81 ILE A C 1
ATOM 670 O O . ILE A 1 81 ? -6.696 1.288 -0.538 1.00 97.50 81 ILE A O 1
ATOM 674 N N . THR A 1 82 ? -5.511 1.883 -2.352 1.00 96.56 82 THR A N 1
ATOM 675 C CA . THR A 1 82 ? -5.781 3.315 -2.164 1.00 96.56 82 THR A CA 1
ATOM 676 C C . THR A 1 82 ? -7.247 3.664 -2.407 1.00 96.56 82 THR A C 1
ATOM 678 O O . THR A 1 82 ? -7.796 4.520 -1.712 1.00 96.56 82 THR A O 1
ATOM 681 N N . ASN A 1 83 ? -7.939 2.967 -3.308 1.00 95.19 83 ASN A N 1
ATOM 682 C CA . ASN A 1 83 ? -9.381 3.119 -3.503 1.00 95.19 83 ASN A CA 1
ATOM 683 C C . ASN A 1 83 ? -10.180 2.664 -2.275 1.00 95.19 83 ASN A C 1
ATOM 685 O O . ASN A 1 83 ? -11.146 3.331 -1.890 1.00 95.19 83 ASN A O 1
ATOM 689 N N . LEU A 1 84 ? -9.767 1.576 -1.619 1.00 94.62 84 LEU A N 1
ATOM 690 C CA . LEU A 1 84 ? -10.380 1.137 -0.365 1.00 94.62 84 LEU A CA 1
ATOM 691 C C . LEU A 1 84 ? -10.189 2.182 0.746 1.00 94.62 84 LEU A C 1
ATOM 693 O O . LEU A 1 84 ? -11.155 2.530 1.429 1.00 94.62 84 LEU A O 1
ATOM 697 N N . GLY A 1 85 ? -8.982 2.737 0.889 1.00 94.62 85 GLY A N 1
ATOM 698 C CA . GLY A 1 85 ? -8.717 3.813 1.847 1.00 94.62 85 GLY A CA 1
ATOM 699 C C . GLY A 1 85 ? -9.523 5.085 1.566 1.00 94.62 85 GLY A C 1
ATOM 700 O O . GLY A 1 85 ? -10.112 5.652 2.491 1.00 94.62 85 GLY A O 1
ATOM 701 N N . LEU A 1 86 ? -9.653 5.488 0.294 1.00 94.00 86 LEU A N 1
ATOM 702 C CA . LEU A 1 86 ? -10.527 6.599 -0.104 1.00 94.00 86 LEU A CA 1
ATOM 703 C C . LEU A 1 86 ? -11.978 6.339 0.296 1.00 94.00 86 LEU A C 1
ATOM 705 O O . LEU A 1 86 ? -12.608 7.222 0.880 1.00 94.00 86 LEU A O 1
ATOM 709 N N . LYS A 1 87 ? -12.504 5.141 0.011 1.00 93.19 87 LYS A N 1
ATOM 710 C CA . LYS A 1 87 ? -13.873 4.753 0.368 1.00 93.19 87 LYS A CA 1
ATOM 711 C C . LYS A 1 87 ? -14.109 4.944 1.867 1.00 93.19 87 LYS A C 1
ATOM 713 O O . LYS A 1 87 ? -15.019 5.671 2.248 1.00 93.19 87 LYS A O 1
ATOM 718 N N . ILE A 1 88 ? -13.243 4.383 2.708 1.00 91.44 88 ILE A N 1
ATOM 719 C CA . ILE A 1 88 ? -13.358 4.471 4.174 1.00 91.44 88 ILE A CA 1
ATOM 720 C C . ILE A 1 88 ? -13.351 5.931 4.649 1.00 91.44 88 ILE A C 1
ATOM 722 O O . ILE A 1 88 ? -14.136 6.301 5.523 1.00 91.44 88 ILE A O 1
ATOM 726 N N . SER A 1 89 ? -12.505 6.768 4.042 1.00 91.38 89 SER A N 1
ATOM 727 C CA . SER A 1 89 ? -12.371 8.182 4.409 1.00 91.38 89 SER A CA 1
ATOM 728 C C . SER A 1 89 ? -13.527 9.091 3.965 1.00 91.38 89 SER A C 1
ATOM 730 O O . SER A 1 89 ? -13.663 10.184 4.501 1.00 91.38 89 SER A O 1
ATOM 732 N N . ARG A 1 90 ? -14.342 8.681 2.980 1.00 84.00 90 ARG A N 1
ATOM 733 C CA . ARG A 1 90 ? -15.435 9.502 2.416 1.00 84.00 90 ARG A CA 1
ATOM 734 C C . ARG A 1 90 ? -16.780 9.300 3.108 1.00 84.00 90 ARG A C 1
ATOM 736 O O . ARG A 1 90 ? -17.615 10.193 3.055 1.00 84.00 90 ARG A O 1
ATOM 743 N N . TYR A 1 91 ? -17.003 8.130 3.703 1.00 64.44 91 TYR A N 1
ATOM 744 C CA . TYR A 1 91 ? -18.287 7.763 4.311 1.00 64.44 91 TYR A CA 1
ATOM 745 C C . TYR A 1 91 ? -18.353 8.010 5.830 1.00 64.44 91 TYR A C 1
ATOM 747 O O . TYR A 1 91 ? -19.284 7.523 6.466 1.00 64.44 91 TYR A O 1
ATOM 755 N N . ASN A 1 92 ? -17.386 8.732 6.419 1.00 52.22 92 ASN A N 1
ATOM 756 C CA . ASN A 1 92 ? -17.343 9.033 7.858 1.00 52.22 92 ASN A CA 1
ATOM 757 C C . ASN A 1 92 ? -16.916 10.477 8.133 1.00 52.22 92 ASN A C 1
ATOM 759 O O . ASN A 1 92 ? -15.763 10.820 7.777 1.00 52.22 92 ASN A O 1
#

Secondary structure (DSSP, 8-state):
-HHHHHHHHHHHHHHHHHHHHT-PPTTSHHHHHHHHHHHHHHHHHH--SHHHHHHHHHHHHHHHHHHS-TTSHHHHHHHHHHHHHHHHHH--

Sequence (92 aa):
MPIEKQQLINQVQIFLEELKKKNPEKESLEWYLINNLNKYLTSLIIANTSQEIKIANEKLGMFCIDCMDWDTPLFKRCTEITNLGLKISRYN

Radius of gyration: 12.59 Å; Cα contacts (8 Å, |Δi|>4): 80; chains: 1; bounding box: 36×25×32 Å

pLDDT: mean 94.52, std 7.16, range [52.22, 98.5]

Nearest PDB structures (foldseek):
  5arn-assembly1_A  TM=5.379E-01  e=5.139E+00  Methylosinus trichosporium OB3b
  3f7c-assembly1_A-2  TM=3.947E-01  e=1.857E+00  Marinobacter nauticus VT8
  6egc-assembly1_A  TM=3.320E-01  e=5.754E+00  synthetic construct

Foldseek 3Di:
DVVLLVVLLVLLVVVLVVLVVVVDDPPDLSNVLNVLSVQLSVQSVPDPALVSLLVSLVSLVCSLVVPDDCVDPVSVSSVVSSVSSVVSSPPD